Protein AF-A0A1I5Z5M3-F1 (afdb_monomer_lite)

InterPro domains:
  IPR007886 Alanine dehydrogenase/pyridine nucleotide transhydrogenase, N-termina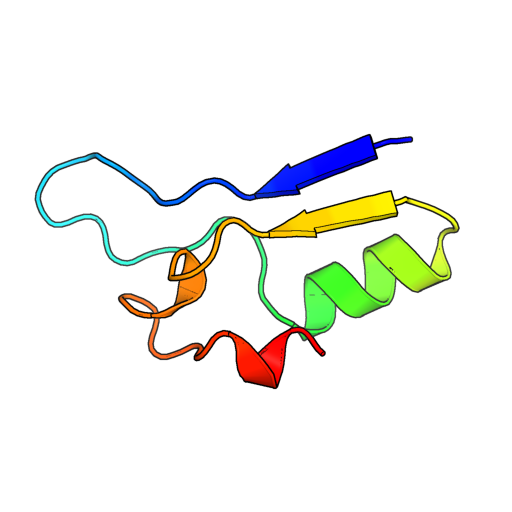l [PF05222] (4-51)

Foldseek 3Di:
DEAEWEADDDPPDQDTPDFLVRLVVCVVVVYHYHYDQPNNVSVVHHPVSND

Radius of gyration: 10.74 Å; chains: 1; bounding box: 26×15×29 Å

pLDDT: mean 97.2, std 1.99, range [84.75, 98.12]

Structure (mmCIF, N/CA/C/O backbone):
data_AF-A0A1I5Z5M3-F1
#
_entry.id   AF-A0A1I5Z5M3-F1
#
loop_
_atom_site.group_PDB
_atom_site.id
_atom_site.type_symbol
_atom_site.label_atom_id
_atom_site.label_alt_id
_atom_site.label_comp_id
_atom_site.label_asym_id
_atom_site.label_entity_id
_atom_site.label_seq_id
_atom_site.pdbx_PDB_ins_code
_atom_site.Cartn_x
_atom_site.Cartn_y
_atom_site.Cartn_z
_atom_site.occupancy
_atom_site.B_iso_or_equiv
_atom_site.auth_seq_id
_atom_site.auth_comp_id
_atom_site.auth_asym_id
_atom_site.auth_atom_id
_atom_site.pdbx_PDB_model_num
ATOM 1 N N . MET A 1 1 ? -17.104 4.554 1.778 1.00 92.69 1 MET A N 1
ATOM 2 C CA . MET A 1 1 ? -16.924 4.418 0.311 1.00 92.69 1 MET A CA 1
ATOM 3 C C . MET A 1 1 ? -15.863 3.364 0.037 1.00 92.69 1 MET A C 1
ATOM 5 O O . MET A 1 1 ? -15.084 3.089 0.943 1.00 92.69 1 MET A O 1
ATOM 9 N N . HIS A 1 2 ? -15.852 2.770 -1.159 1.00 97.38 2 HIS A N 1
ATOM 10 C CA . HIS A 1 2 ? -14.837 1.794 -1.575 1.00 97.38 2 HIS A CA 1
ATOM 11 C C . HIS A 1 2 ? -13.774 2.507 -2.415 1.00 97.38 2 HIS A C 1
ATOM 13 O O . HIS A 1 2 ? -14.121 3.229 -3.347 1.00 97.38 2 HIS A O 1
ATOM 19 N N . ILE A 1 3 ? -12.501 2.320 -2.077 1.00 97.88 3 ILE A N 1
ATOM 20 C CA . ILE A 1 3 ? -11.355 2.961 -2.729 1.00 97.88 3 ILE A CA 1
ATOM 21 C C . ILE A 1 3 ? -10.418 1.858 -3.219 1.00 97.88 3 ILE A C 1
ATOM 23 O O . ILE A 1 3 ? -9.945 1.052 -2.421 1.00 97.88 3 ILE A O 1
ATOM 27 N N . GLY A 1 4 ? -10.169 1.811 -4.526 1.00 97.81 4 GLY A N 1
ATOM 28 C CA . GLY A 1 4 ? -9.247 0.860 -5.145 1.00 97.81 4 GLY A CA 1
ATOM 29 C C . GLY A 1 4 ? -7.903 1.506 -5.468 1.00 97.81 4 GLY A C 1
ATOM 30 O O . GLY A 1 4 ? -7.870 2.623 -5.979 1.00 97.81 4 GLY A O 1
ATOM 31 N N . ILE A 1 5 ? -6.811 0.796 -5.196 1.00 97.75 5 ILE A N 1
ATOM 32 C CA . ILE A 1 5 ? -5.440 1.181 -5.549 1.00 97.75 5 ILE A CA 1
ATOM 33 C C . ILE A 1 5 ? -4.887 0.096 -6.488 1.00 97.75 5 ILE A C 1
ATOM 35 O O . ILE A 1 5 ? -4.392 -0.927 -6.007 1.00 97.75 5 ILE A O 1
ATOM 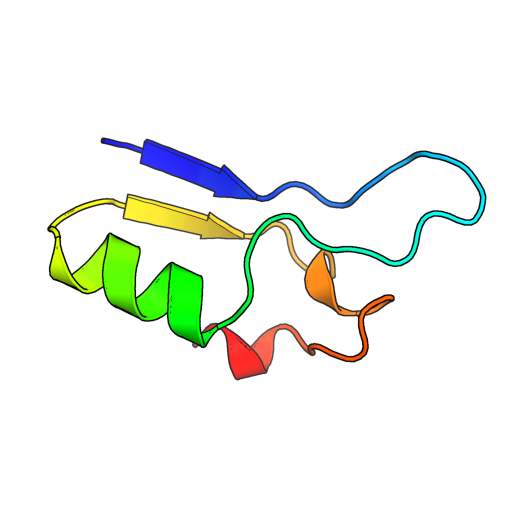39 N N . PRO A 1 6 ? -5.045 0.255 -7.816 1.00 98.12 6 PRO A N 1
ATOM 40 C CA . PRO A 1 6 ? -4.505 -0.684 -8.792 1.00 98.12 6 PRO A CA 1
ATOM 41 C C . PRO A 1 6 ? -2.986 -0.527 -8.944 1.00 98.12 6 PRO A C 1
ATOM 43 O O . PRO A 1 6 ? -2.405 0.488 -8.559 1.00 98.12 6 PRO A O 1
ATOM 46 N N . LEU A 1 7 ? -2.357 -1.538 -9.542 1.00 97.88 7 LEU A N 1
ATOM 47 C CA . LEU A 1 7 ? -0.981 -1.451 -10.022 1.00 97.88 7 LEU A CA 1
ATOM 48 C C . LEU A 1 7 ? -0.922 -0.519 -11.242 1.00 97.88 7 LEU A C 1
ATOM 50 O O . LEU A 1 7 ? -1.721 -0.652 -12.172 1.00 97.88 7 LEU A O 1
ATOM 54 N N . GLU A 1 8 ? 0.051 0.389 -11.258 1.00 98.06 8 GLU A N 1
ATOM 55 C CA . GLU A 1 8 ? 0.328 1.225 -12.426 1.00 98.06 8 GLU A CA 1
ATOM 56 C C . GLU A 1 8 ? 0.824 0.384 -13.610 1.00 98.06 8 GLU A C 1
ATOM 58 O O . GLU A 1 8 ? 1.633 -0.530 -13.461 1.00 98.06 8 GLU A O 1
ATOM 63 N N . THR A 1 9 ? 0.338 0.699 -14.812 1.00 97.25 9 THR A N 1
ATOM 64 C CA . THR A 1 9 ? 0.640 -0.070 -16.038 1.00 97.25 9 THR A CA 1
ATOM 65 C C . THR A 1 9 ? 1.490 0.698 -17.046 1.00 97.25 9 THR A C 1
ATOM 67 O O . THR A 1 9 ? 1.943 0.128 -18.040 1.00 97.25 9 THR A O 1
ATOM 70 N N . HIS A 1 10 ? 1.732 1.988 -16.799 1.00 97.69 10 HIS A N 1
ATOM 71 C CA . HIS A 1 10 ? 2.574 2.808 -17.660 1.00 97.69 10 HIS A CA 1
ATOM 72 C C . HIS A 1 10 ? 4.032 2.346 -17.585 1.00 97.69 10 HIS A C 1
ATOM 74 O O . HIS A 1 10 ? 4.577 2.094 -16.512 1.00 97.69 10 HIS A O 1
ATOM 80 N N . ALA A 1 11 ? 4.685 2.243 -18.743 1.00 96.81 11 ALA A N 1
ATOM 81 C CA . ALA A 1 11 ? 6.059 1.766 -18.812 1.00 96.81 11 ALA A CA 1
ATOM 82 C C . ALA A 1 11 ? 7.005 2.700 -18.037 1.00 96.81 11 ALA A C 1
ATOM 84 O O . ALA A 1 11 ? 7.047 3.902 -18.296 1.00 96.81 11 ALA A O 1
ATOM 85 N N . GLY A 1 12 ? 7.771 2.136 -17.102 1.00 96.19 12 GLY A N 1
ATOM 86 C CA . GLY A 1 12 ? 8.700 2.889 -16.254 1.00 96.19 12 GLY A CA 1
ATOM 87 C C . GLY A 1 12 ? 8.047 3.637 -15.088 1.00 96.19 12 GLY A C 1
ATOM 88 O O . GLY A 1 12 ? 8.761 4.296 -14.337 1.00 96.19 12 GLY A O 1
ATOM 89 N N . GLU A 1 13 ? 6.728 3.536 -14.910 1.00 97.31 13 GLU A N 1
ATOM 90 C CA . GLU A 1 13 ? 6.054 4.074 -13.732 1.00 97.31 13 GLU A CA 1
ATOM 91 C C . GLU A 1 13 ? 6.368 3.211 -12.505 1.00 97.31 13 GLU A C 1
ATOM 93 O O . GLU A 1 13 ? 6.202 1.992 -12.523 1.00 97.31 13 GLU A O 1
ATOM 98 N N . THR A 1 14 ? 6.842 3.850 -11.438 1.00 97.44 14 THR A N 1
ATOM 99 C CA . THR A 1 14 ? 7.238 3.179 -10.191 1.00 97.44 14 THR A CA 1
ATOM 100 C C . THR A 1 14 ? 6.457 3.670 -8.982 1.00 97.44 14 THR A C 1
ATOM 102 O O . THR A 1 14 ? 6.657 3.164 -7.881 1.00 97.44 14 THR A O 1
ATOM 105 N N . ARG A 1 15 ? 5.576 4.662 -9.149 1.00 98.12 15 ARG A N 1
ATOM 106 C CA . ARG A 1 15 ? 4.752 5.202 -8.068 1.00 98.12 15 ARG A CA 1
ATOM 107 C C . ARG A 1 15 ? 3.573 4.280 -7.763 1.00 98.12 15 ARG A C 1
ATOM 109 O O . ARG A 1 15 ? 3.164 3.451 -8.566 1.00 98.12 15 ARG A O 1
ATOM 116 N N . VAL A 1 16 ? 2.991 4.503 -6.590 1.00 97.75 16 VAL A N 1
ATOM 117 C CA . VAL A 1 16 ? 1.721 3.920 -6.154 1.00 97.75 16 VAL A CA 1
ATOM 118 C C . VAL A 1 16 ? 0.831 5.037 -5.618 1.00 97.75 16 VAL A C 1
ATOM 120 O O . VAL A 1 16 ? 1.319 5.976 -4.984 1.00 97.75 16 VAL A O 1
ATOM 123 N N . ALA A 1 17 ? -0.476 4.958 -5.873 1.00 97.62 17 ALA A N 1
ATOM 124 C CA . ALA A 1 17 ? -1.409 6.045 -5.563 1.00 97.62 17 ALA A CA 1
ATOM 125 C C . ALA A 1 17 ? -1.558 6.339 -4.056 1.00 97.62 17 ALA A C 1
ATOM 127 O O . ALA A 1 17 ? -1.917 7.454 -3.679 1.00 97.62 17 ALA A O 1
ATOM 128 N N . ALA A 1 18 ? -1.286 5.363 -3.185 1.00 97.31 18 ALA A N 1
ATOM 129 C CA . ALA A 1 18 ? -1.345 5.544 -1.739 1.00 97.31 18 ALA A CA 1
ATOM 130 C C . ALA A 1 18 ? -0.290 4.703 -1.013 1.00 97.31 18 ALA A C 1
ATOM 132 O O . ALA A 1 18 ? -0.083 3.529 -1.319 1.00 97.31 18 ALA A O 1
ATOM 133 N N . THR A 1 19 ? 0.341 5.306 -0.008 1.00 97.44 19 THR A N 1
ATOM 134 C CA . THR A 1 19 ? 1.249 4.637 0.931 1.00 97.44 19 THR A CA 1
ATOM 135 C C . THR A 1 19 ? 0.463 3.970 2.068 1.00 97.44 19 THR A C 1
ATOM 137 O O . THR A 1 19 ? -0.704 4.315 2.285 1.00 97.44 19 THR A O 1
ATOM 140 N N . PRO A 1 20 ? 1.090 3.080 2.858 1.00 97.88 20 PRO A N 1
ATOM 141 C CA . PRO A 1 20 ? 0.480 2.498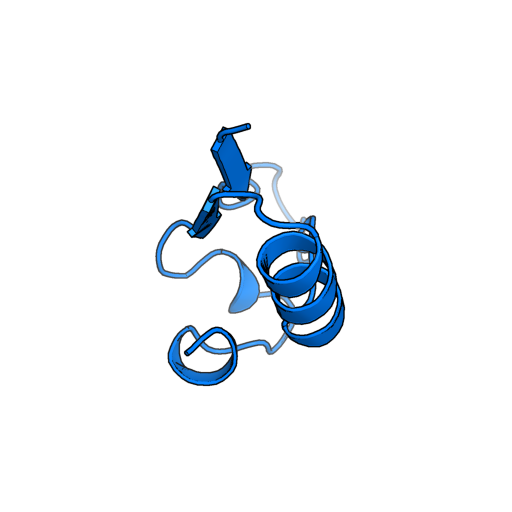 4.053 1.00 97.88 20 PRO A CA 1
ATOM 142 C C . PRO A 1 20 ? -0.117 3.525 5.018 1.00 97.88 20 PRO A C 1
ATOM 144 O O . PRO A 1 20 ? -1.216 3.343 5.537 1.00 97.88 20 PRO A O 1
ATOM 147 N N . GLU A 1 21 ? 0.570 4.653 5.221 1.00 98.00 21 GLU A N 1
ATOM 148 C CA . GLU A 1 21 ? 0.083 5.727 6.088 1.00 98.00 21 GLU A CA 1
ATOM 149 C C . GLU A 1 21 ? -1.218 6.344 5.551 1.00 98.00 21 GLU A C 1
ATOM 151 O O . GLU A 1 21 ? -2.163 6.577 6.309 1.00 98.00 21 GLU A O 1
ATOM 156 N N . THR A 1 22 ? -1.291 6.579 4.239 1.00 97.69 22 THR A N 1
ATOM 157 C CA . THR A 1 22 ? -2.499 7.091 3.581 1.00 97.69 22 THR A CA 1
ATOM 158 C C . THR A 1 22 ? -3.639 6.082 3.674 1.00 97.69 22 THR A C 1
ATOM 160 O O . THR A 1 22 ? -4.751 6.460 4.043 1.00 97.69 22 THR A O 1
ATOM 163 N N . VAL A 1 23 ? -3.369 4.796 3.422 1.00 97.75 23 VAL A N 1
ATOM 164 C CA . VAL A 1 23 ? -4.363 3.720 3.566 1.00 97.75 23 VAL A CA 1
ATOM 165 C C . VAL A 1 23 ? -4.902 3.671 4.996 1.00 97.75 23 VAL A C 1
ATOM 167 O O . VAL A 1 23 ? -6.116 3.709 5.189 1.00 97.75 23 VAL A O 1
ATOM 170 N N . LYS A 1 24 ? -4.029 3.719 6.008 1.00 97.81 24 LYS A N 1
ATOM 171 C CA . LYS A 1 24 ? -4.424 3.745 7.423 1.00 97.81 24 LYS A CA 1
ATOM 172 C C . LYS A 1 24 ? -5.346 4.921 7.760 1.00 97.81 24 LYS A C 1
ATOM 174 O O . LYS A 1 24 ? -6.321 4.744 8.488 1.00 97.81 24 LYS A O 1
ATOM 179 N N . LYS A 1 25 ? -5.076 6.115 7.221 1.00 98.12 25 LYS A N 1
ATOM 180 C CA . LYS A 1 25 ? -5.935 7.299 7.412 1.00 98.12 25 LYS A CA 1
ATOM 181 C C . LYS A 1 25 ? -7.307 7.124 6.759 1.00 98.12 25 LYS A C 1
ATOM 183 O O . LYS A 1 25 ? -8.310 7.463 7.380 1.00 98.12 25 LYS A O 1
ATOM 188 N N . LEU A 1 26 ? -7.364 6.573 5.546 1.00 97.75 26 LEU A N 1
ATOM 189 C CA . LEU A 1 26 ? -8.625 6.307 4.842 1.00 97.75 26 LEU A CA 1
ATOM 190 C C . LEU A 1 26 ? -9.475 5.262 5.581 1.00 97.75 26 LEU A C 1
ATOM 192 O O . LEU A 1 26 ? -10.681 5.450 5.737 1.00 97.75 26 LEU A O 1
ATOM 196 N N . LEU A 1 27 ? -8.846 4.203 6.097 1.00 97.25 27 LEU A N 1
ATOM 197 C CA . LEU A 1 27 ? -9.514 3.209 6.940 1.00 97.25 27 LEU A CA 1
ATOM 198 C C . LEU A 1 27 ? -10.060 3.843 8.229 1.00 97.25 27 LEU A C 1
ATOM 200 O O . LEU A 1 27 ? -11.215 3.616 8.583 1.00 97.25 27 LEU A O 1
ATOM 204 N N . ALA A 1 28 ? -9.278 4.700 8.897 1.00 97.94 28 ALA A N 1
ATOM 205 C CA . ALA A 1 28 ? -9.710 5.408 10.107 1.00 97.94 28 ALA A CA 1
ATOM 206 C C . ALA A 1 28 ? -10.900 6.361 9.870 1.00 97.94 28 ALA A C 1
ATOM 208 O O . ALA A 1 28 ? -11.676 6.618 10.786 1.00 97.94 28 ALA A O 1
ATOM 209 N N . GLN A 1 29 ? -11.075 6.858 8.642 1.00 97.88 29 GLN A N 1
ATOM 210 C CA . GLN A 1 29 ? -12.238 7.650 8.222 1.00 97.88 29 GLN A CA 1
ATOM 211 C C . GLN A 1 29 ? -13.474 6.788 7.889 1.00 97.88 29 GLN A C 1
ATOM 213 O O . GLN A 1 29 ? -14.513 7.320 7.500 1.00 97.88 29 GLN A O 1
ATOM 218 N N . GLY A 1 30 ? -13.387 5.460 8.027 1.00 98.00 30 GLY A N 1
ATOM 219 C CA . GLY A 1 30 ? -14.483 4.529 7.749 1.00 98.00 30 GLY A CA 1
ATOM 220 C C . GLY A 1 30 ? -14.631 4.172 6.268 1.00 98.00 30 GLY A C 1
ATOM 221 O O . GLY A 1 30 ? -15.714 3.790 5.819 1.00 98.00 30 GLY A O 1
ATOM 222 N N . HIS A 1 31 ? -13.580 4.340 5.465 1.00 98.12 31 HIS A N 1
ATOM 223 C CA . HIS A 1 31 ? -13.564 3.859 4.084 1.00 98.12 31 HIS A CA 1
ATOM 224 C C . HIS A 1 31 ? -13.074 2.414 4.011 1.00 98.12 31 HIS A C 1
ATOM 226 O O . HIS A 1 31 ? -12.315 1.959 4.859 1.00 98.12 31 HIS A O 1
ATOM 232 N N . GLN A 1 32 ? -13.493 1.700 2.968 1.00 97.88 32 GLN A N 1
ATOM 233 C CA . GLN A 1 32 ? -12.932 0.402 2.625 1.00 97.88 32 GLN A CA 1
ATOM 234 C C . GLN A 1 32 ? -11.892 0.612 1.530 1.00 97.88 32 GLN A C 1
ATOM 236 O O . GLN A 1 32 ? -12.203 1.198 0.493 1.00 97.88 32 GLN A O 1
ATOM 241 N N . VAL A 1 33 ? -10.669 0.147 1.762 1.00 97.88 33 VAL A N 1
ATOM 242 C CA . VAL A 1 33 ? -9.557 0.287 0.820 1.00 97.88 33 VAL A CA 1
ATOM 243 C C . VAL A 1 33 ? -9.152 -1.093 0.318 1.00 97.88 33 VAL A C 1
ATOM 245 O O . VAL A 1 33 ? -9.025 -2.025 1.106 1.00 97.88 33 VAL A O 1
ATOM 248 N N . ILE A 1 34 ? -8.973 -1.222 -0.994 1.00 97.75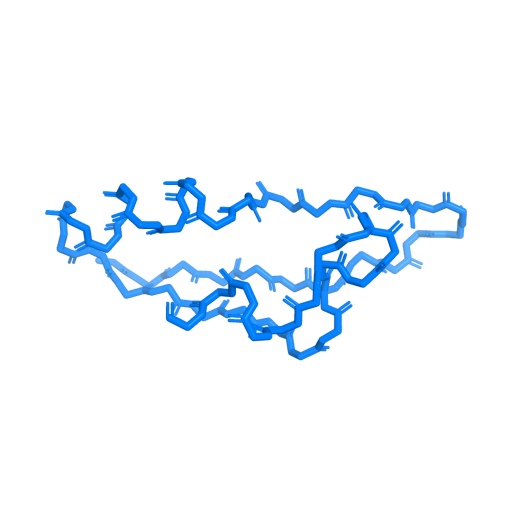 34 ILE A N 1
ATOM 249 C CA . ILE A 1 34 ? -8.525 -2.447 -1.657 1.00 97.75 34 ILE A CA 1
ATOM 250 C C . ILE A 1 34 ? -7.270 -2.096 -2.447 1.00 97.75 34 ILE A C 1
ATOM 252 O O . ILE A 1 34 ? -7.321 -1.264 -3.351 1.00 97.75 34 ILE A O 1
ATOM 256 N N . VAL A 1 35 ? -6.152 -2.729 -2.109 1.00 97.69 35 VAL A N 1
ATOM 257 C CA . VAL A 1 35 ? -4.880 -2.583 -2.823 1.00 97.69 35 VAL A CA 1
ATOM 258 C C . VAL A 1 35 ? -4.685 -3.818 -3.693 1.00 97.69 35 VAL A C 1
ATOM 260 O O . VAL A 1 35 ? -4.837 -4.942 -3.214 1.00 97.69 35 VAL A O 1
ATOM 263 N N . GLN A 1 36 ? -4.391 -3.631 -4.978 1.00 98.12 36 GLN A N 1
ATOM 264 C CA . GLN A 1 36 ? -4.005 -4.741 -5.842 1.00 98.12 36 GLN A CA 1
ATOM 265 C C . GLN A 1 36 ? -2.655 -5.297 -5.372 1.00 98.12 36 GLN A C 1
ATOM 267 O O . GLN A 1 36 ? -1.720 -4.530 -5.151 1.00 98.12 36 GLN A O 1
ATOM 272 N N . SER A 1 37 ? -2.539 -6.623 -5.258 1.00 97.88 37 SER A N 1
ATOM 273 C CA . SER A 1 37 ? -1.266 -7.265 -4.907 1.00 97.88 37 SER A CA 1
ATOM 274 C C . SER A 1 37 ? -0.156 -6.827 -5.865 1.00 97.88 37 SER A C 1
ATOM 276 O O . SER A 1 37 ? -0.344 -6.804 -7.086 1.00 97.88 37 SER A O 1
ATOM 278 N N . GLY A 1 38 ? 0.979 -6.423 -5.303 1.00 97.25 38 GLY A N 1
ATOM 279 C CA . GLY A 1 38 ? 2.128 -5.916 -6.038 1.00 97.25 38 GLY A CA 1
ATOM 280 C C . GLY A 1 38 ? 2.077 -4.428 -6.400 1.00 97.25 38 GLY A C 1
ATOM 281 O O . GLY A 1 38 ? 3.083 -3.916 -6.889 1.00 97.25 38 GLY A O 1
ATOM 282 N N . ALA A 1 39 ? 0.974 -3.706 -6.150 1.00 97.88 39 ALA A N 1
ATOM 283 C CA . ALA A 1 39 ? 0.823 -2.303 -6.566 1.00 97.88 39 ALA A CA 1
ATOM 284 C C . ALA A 1 39 ? 1.901 -1.369 -5.989 1.00 97.88 39 ALA A C 1
ATOM 286 O O . ALA A 1 39 ? 2.304 -0.413 -6.646 1.00 97.88 39 ALA A O 1
ATOM 287 N N . GLY A 1 40 ? 2.383 -1.650 -4.776 1.00 97.31 40 GLY A N 1
ATOM 288 C CA . GLY A 1 40 ? 3.423 -0.865 -4.110 1.00 97.31 40 GLY A CA 1
ATOM 289 C C . GLY A 1 40 ? 4.857 -1.337 -4.367 1.00 97.31 40 GLY A C 1
ATOM 290 O O . GLY A 1 40 ? 5.796 -0.627 -4.010 1.00 97.31 40 GLY A O 1
ATOM 291 N N . VAL A 1 41 ? 5.067 -2.508 -4.980 1.00 97.69 41 VAL A N 1
ATOM 292 C CA . VAL A 1 41 ? 6.390 -3.163 -5.012 1.00 97.69 41 VAL A CA 1
ATOM 293 C C . VAL A 1 41 ? 7.424 -2.321 -5.760 1.00 97.69 41 VAL A C 1
ATOM 295 O O . VAL A 1 41 ? 8.536 -2.139 -5.267 1.00 97.69 41 VAL A O 1
ATOM 298 N N . ALA A 1 42 ? 7.050 -1.735 -6.902 1.00 97.06 42 ALA A N 1
ATOM 299 C CA . ALA A 1 42 ? 7.927 -0.836 -7.658 1.00 97.06 42 ALA A CA 1
ATOM 300 C C . ALA A 1 42 ? 8.268 0.456 -6.886 1.00 97.06 42 ALA A C 1
ATOM 302 O O . ALA A 1 42 ? 9.336 1.032 -7.091 1.00 97.06 42 ALA A O 1
ATO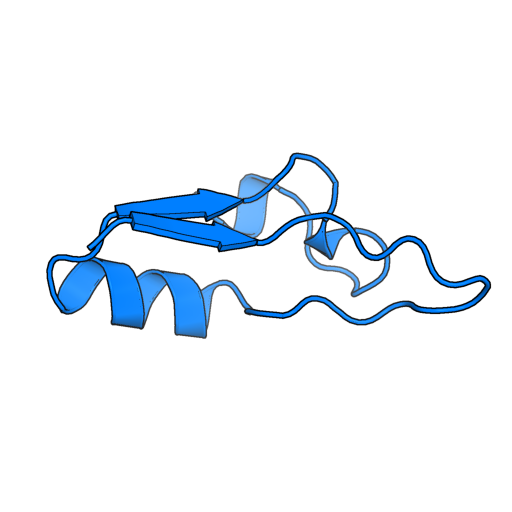M 303 N N . ALA A 1 43 ? 7.409 0.854 -5.942 1.00 97.38 43 ALA A N 1
ATOM 304 C CA . ALA A 1 43 ? 7.619 1.979 -5.035 1.00 97.38 43 ALA A CA 1
ATOM 305 C C . ALA A 1 43 ? 8.404 1.590 -3.764 1.00 97.38 43 ALA A C 1
ATOM 307 O O . ALA A 1 43 ? 8.503 2.394 -2.840 1.00 97.38 43 ALA A O 1
ATOM 308 N N . SER A 1 44 ? 8.968 0.375 -3.696 1.00 97.69 44 SER A N 1
ATOM 309 C CA . SER A 1 44 ? 9.607 -0.204 -2.498 1.00 97.69 44 SER A CA 1
ATOM 310 C C . SER A 1 44 ? 8.659 -0.409 -1.308 1.00 97.69 44 SER A C 1
ATOM 312 O O . SER A 1 44 ? 9.088 -0.379 -0.154 1.00 97.69 44 SER A O 1
ATOM 314 N N . ILE A 1 45 ? 7.371 -0.630 -1.575 1.00 97.94 45 ILE A N 1
ATOM 315 C CA . ILE A 1 45 ? 6.347 -0.887 -0.559 1.00 97.94 45 ILE A CA 1
ATOM 316 C C . ILE A 1 45 ? 5.798 -2.307 -0.780 1.00 97.94 45 ILE A C 1
ATOM 318 O O . ILE A 1 45 ? 4.980 -2.503 -1.679 1.00 97.94 45 ILE A O 1
ATOM 322 N N . PRO A 1 46 ? 6.255 -3.316 -0.015 1.00 97.56 46 PRO A N 1
ATOM 323 C CA . PRO A 1 46 ? 5.735 -4.675 -0.140 1.00 97.56 46 PRO A CA 1
ATOM 324 C C . PRO A 1 46 ? 4.275 -4.751 0.325 1.00 97.56 46 PRO A C 1
ATOM 326 O O . PRO A 1 46 ? 3.838 -3.931 1.132 1.00 97.56 46 PRO A O 1
ATOM 329 N N . ASP A 1 47 ? 3.539 -5.761 -0.139 1.00 97.12 47 ASP A N 1
ATOM 330 C CA . ASP A 1 47 ? 2.119 -5.946 0.199 1.00 97.12 47 ASP A CA 1
ATOM 331 C C . ASP A 1 47 ? 1.880 -6.004 1.720 1.00 97.12 47 ASP A C 1
ATOM 333 O O . ASP A 1 47 ? 0.938 -5.390 2.216 1.00 97.12 47 ASP A O 1
ATOM 337 N N . ASP A 1 48 ? 2.789 -6.632 2.474 1.00 97.19 48 ASP A N 1
ATOM 338 C CA . ASP A 1 48 ? 2.740 -6.716 3.943 1.00 97.19 48 ASP A CA 1
ATOM 339 C C . ASP A 1 48 ? 2.768 -5.346 4.634 1.00 97.19 48 ASP A C 1
ATOM 341 O O . ASP A 1 48 ? 2.315 -5.209 5.769 1.00 97.19 48 ASP A O 1
ATOM 345 N N . ALA A 1 49 ? 3.280 -4.308 3.967 1.00 96.62 49 ALA A N 1
ATOM 346 C CA . ALA A 1 49 ? 3.269 -2.959 4.515 1.00 96.62 49 ALA A CA 1
ATOM 347 C C . ALA A 1 49 ? 1.857 -2.349 4.541 1.00 96.62 49 ALA A C 1
ATOM 349 O O . ALA A 1 49 ? 1.652 -1.368 5.249 1.00 96.62 49 ALA A O 1
ATOM 350 N N . TYR A 1 50 ? 0.898 -2.898 3.787 1.00 93.88 50 TYR A N 1
ATOM 351 C CA . TYR A 1 50 ? -0.501 -2.457 3.761 1.00 93.88 50 TYR A CA 1
ATOM 352 C C . TYR A 1 50 ? -1.415 -3.212 4.744 1.00 93.88 50 TYR A C 1
ATOM 354 O O . TYR A 1 50 ? -2.609 -2.904 4.785 1.00 93.88 50 TYR A O 1
ATOM 362 N N . ALA A 1 51 ? -0.877 -4.183 5.495 1.00 84.75 51 ALA A N 1
ATOM 363 C CA . ALA A 1 51 ? -1.615 -4.998 6.464 1.00 84.75 51 ALA A CA 1
ATOM 364 C C . ALA A 1 51 ? -2.030 -4.238 7.739 1.00 84.75 51 ALA A C 1
ATOM 366 O O . ALA A 1 51 ? -1.321 -3.290 8.157 1.00 84.75 51 ALA A O 1
#

Secondary structure (DSSP, 8-state):
-EEEEPPP-STT----S--HHHHHHHHHTT-EEEEPTTTTGGGT--GGGG-

Organism: NCB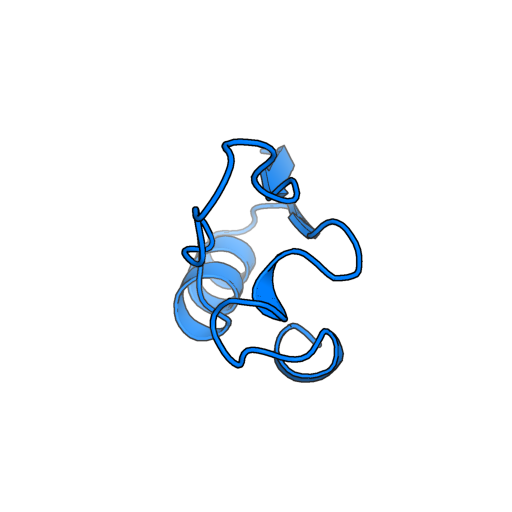I:txid1135990

Sequence (51 aa):
MHIGIPLETHAGETRVAATPETVKKLLAQGHQVIVQSGAGVAASIPDDAYA